Protein AF-A0A653MAL2-F1 (afdb_monomer_lite)

Secondary structure (DSSP, 8-state):
--HHHHHHHHHHHHHHHHHHHHHHHTT-HHHHHHHHHHHHHHHHHHHTT-SS-HHHHHHHHHHHHHHHTT---HHHHHHHHHHHHHHTT-

Structure (mmCIF, N/CA/C/O backbone):
data_AF-A0A653MAL2-F1
#
_entry.id   AF-A0A653MAL2-F1
#
loop_
_atom_site.group_PDB
_atom_site.id
_atom_site.type_symbol
_atom_site.label_atom_id
_atom_site.label_alt_id
_atom_site.label_comp_id
_atom_site.label_asym_id
_atom_site.label_entity_id
_atom_site.label_seq_id
_atom_site.pdbx_PDB_ins_code
_atom_site.Cartn_x
_atom_site.Cartn_y
_atom_site.Cartn_z
_atom_site.occupancy
_atom_site.B_iso_or_equiv
_atom_site.auth_seq_id
_atom_site.auth_comp_id
_atom_site.auth_asym_id
_atom_site.auth_atom_id
_atom_site.pdbx_PDB_model_num
ATOM 1 N N . MET A 1 1 ? 18.150 4.814 -10.124 1.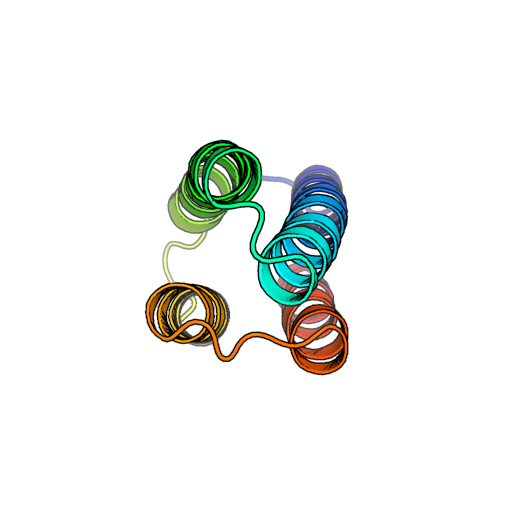00 74.44 1 MET A N 1
ATOM 2 C CA . MET A 1 1 ? 18.126 3.659 -9.193 1.00 74.44 1 MET A CA 1
ATOM 3 C C . MET A 1 1 ? 18.158 2.382 -10.020 1.00 74.44 1 MET A C 1
ATOM 5 O O . MET A 1 1 ? 17.548 2.373 -11.078 1.00 74.44 1 MET A O 1
ATOM 9 N N . GLY A 1 2 ? 18.888 1.342 -9.605 1.00 81.12 2 GLY A N 1
ATOM 10 C CA . GLY A 1 2 ? 18.875 0.061 -10.326 1.00 81.12 2 GLY A CA 1
ATOM 11 C C . GLY A 1 2 ? 17.633 -0.776 -9.997 1.00 81.12 2 GLY A C 1
ATOM 12 O O . GLY A 1 2 ? 17.057 -0.625 -8.922 1.00 81.12 2 GLY A O 1
ATOM 13 N N . TYR A 1 3 ? 17.255 -1.718 -10.868 1.00 82.44 3 TYR A N 1
ATOM 14 C CA . TYR A 1 3 ? 16.088 -2.598 -10.660 1.00 82.44 3 TYR A CA 1
ATOM 15 C C . TYR A 1 3 ? 16.122 -3.370 -9.327 1.00 82.44 3 TYR A C 1
ATOM 17 O O . TYR A 1 3 ? 15.095 -3.582 -8.685 1.00 82.44 3 TYR A O 1
ATOM 25 N N . LYS A 1 4 ? 17.314 -3.771 -8.868 1.00 86.06 4 LYS A N 1
ATOM 26 C CA . LYS A 1 4 ? 17.480 -4.450 -7.575 1.00 86.06 4 LYS A CA 1
ATOM 27 C C . LYS A 1 4 ? 17.041 -3.564 -6.405 1.00 86.06 4 LYS A C 1
ATOM 29 O O . LYS A 1 4 ? 16.331 -4.038 -5.521 1.00 86.06 4 LYS A O 1
ATOM 34 N N . ASP A 1 5 ? 17.444 -2.297 -6.425 1.00 87.44 5 ASP A N 1
ATOM 35 C CA . ASP A 1 5 ? 17.089 -1.324 -5.393 1.00 87.44 5 ASP A CA 1
ATOM 36 C C . ASP A 1 5 ? 15.606 -0.961 -5.492 1.00 87.44 5 ASP A C 1
ATOM 38 O O . ASP A 1 5 ? 14.928 -0.890 -4.471 1.00 87.44 5 ASP A O 1
ATOM 42 N N . TRP A 1 6 ? 15.074 -0.823 -6.712 1.00 88.62 6 TRP A N 1
ATOM 43 C CA . TRP A 1 6 ? 13.641 -0.641 -6.952 1.00 88.62 6 TRP A CA 1
ATOM 44 C C . TRP A 1 6 ? 12.831 -1.756 -6.291 1.00 88.62 6 TRP A C 1
ATOM 46 O O . TRP A 1 6 ? 12.038 -1.509 -5.386 1.00 88.62 6 TRP A O 1
ATOM 56 N N . LYS A 1 7 ? 13.114 -3.012 -6.653 1.00 90.69 7 LYS A N 1
ATOM 57 C CA . LYS A 1 7 ? 12.431 -4.187 -6.107 1.00 90.69 7 LYS A CA 1
ATOM 58 C C . LYS A 1 7 ? 12.544 -4.273 -4.582 1.00 90.69 7 LYS A C 1
ATOM 60 O O . LYS A 1 7 ? 11.603 -4.709 -3.924 1.00 90.69 7 LYS A O 1
ATOM 65 N N . MET A 1 8 ? 13.677 -3.865 -4.011 1.00 92.25 8 MET A N 1
ATOM 66 C CA . MET A 1 8 ? 13.866 -3.844 -2.560 1.00 92.25 8 MET A CA 1
ATOM 67 C C . MET A 1 8 ? 12.984 -2.790 -1.880 1.00 92.25 8 MET A C 1
ATOM 69 O O . MET A 1 8 ? 12.353 -3.095 -0.871 1.00 92.25 8 MET A O 1
ATOM 73 N N . ASN A 1 9 ? 12.872 -1.592 -2.456 1.00 91.94 9 ASN A N 1
ATOM 74 C CA . ASN A 1 9 ? 11.945 -0.571 -1.968 1.00 91.94 9 ASN A CA 1
ATOM 75 C C . ASN A 1 9 ? 10.483 -1.020 -2.110 1.00 91.94 9 ASN A C 1
ATOM 77 O O . ASN A 1 9 ? 9.717 -0.847 -1.166 1.00 91.94 9 ASN A O 1
ATOM 81 N N . ILE A 1 10 ? 10.114 -1.685 -3.216 1.00 93.00 10 ILE A N 1
ATOM 82 C CA . ILE A 1 10 ? 8.760 -2.241 -3.384 1.00 93.00 10 ILE A CA 1
ATOM 83 C C . ILE A 1 10 ? 8.462 -3.358 -2.367 1.00 93.00 10 ILE A C 1
ATOM 85 O O . ILE A 1 10 ? 7.347 -3.478 -1.856 1.00 93.00 10 ILE A O 1
ATOM 89 N N . LYS A 1 11 ? 9.462 -4.162 -1.996 1.00 94.88 11 LYS A N 1
ATOM 90 C CA . LYS A 1 11 ? 9.301 -5.141 -0.916 1.00 94.88 11 LYS A CA 1
ATOM 91 C C . LYS A 1 11 ? 9.008 -4.451 0.422 1.00 94.88 11 LYS A C 1
ATOM 93 O O . LYS A 1 11 ? 8.036 -4.809 1.080 1.00 94.88 11 LYS A O 1
ATOM 98 N N . HIS A 1 12 ? 9.810 -3.456 0.801 1.00 94.88 12 HIS A N 1
ATOM 99 C CA . HIS A 1 12 ? 9.625 -2.744 2.069 1.00 94.88 12 HIS A CA 1
ATOM 100 C C . HIS A 1 12 ? 8.295 -1.986 2.124 1.00 94.88 12 HIS A C 1
ATOM 102 O O . HIS A 1 12 ? 7.597 -2.061 3.131 1.00 94.88 12 HIS A O 1
ATOM 108 N N . ILE A 1 13 ? 7.900 -1.305 1.041 1.00 95.81 13 ILE A N 1
ATOM 109 C CA . ILE A 1 13 ? 6.607 -0.612 1.018 1.00 95.81 13 ILE A CA 1
ATOM 110 C C . ILE A 1 13 ? 5.445 -1.603 1.136 1.00 95.81 13 ILE A C 1
ATOM 112 O O . ILE A 1 13 ? 4.492 -1.321 1.851 1.00 95.81 13 ILE A O 1
ATOM 116 N N . THR A 1 14 ? 5.545 -2.791 0.527 1.00 97.06 14 THR A N 1
ATOM 117 C CA . THR A 1 14 ? 4.532 -3.846 0.692 1.00 97.06 14 THR A CA 1
ATOM 118 C C . THR A 1 14 ? 4.390 -4.238 2.162 1.00 97.06 14 THR A C 1
ATOM 120 O O . THR A 1 14 ? 3.279 -4.270 2.679 1.00 97.06 14 THR A O 1
ATOM 123 N N . GLU A 1 15 ? 5.497 -4.490 2.863 1.00 97.19 15 GLU A N 1
ATOM 124 C CA . GLU A 1 15 ? 5.484 -4.860 4.287 1.00 97.19 15 GLU A CA 1
ATOM 125 C C . GLU A 1 15 ? 4.861 -3.757 5.162 1.00 97.19 15 GLU A C 1
ATOM 127 O O . GLU A 1 15 ? 4.017 -4.038 6.022 1.00 97.19 15 GLU A O 1
ATOM 132 N N . PHE A 1 16 ? 5.219 -2.494 4.914 1.00 97.88 16 PHE A N 1
ATOM 133 C CA . PHE A 1 16 ? 4.669 -1.367 5.666 1.00 97.88 16 PHE A CA 1
ATOM 134 C C . PHE A 1 16 ? 3.197 -1.104 5.365 1.00 97.88 16 PHE A C 1
ATOM 136 O O . PHE A 1 16 ? 2.435 -0.859 6.297 1.00 97.88 16 PHE A O 1
ATOM 143 N N . LEU A 1 17 ? 2.766 -1.208 4.108 1.00 98.12 17 LEU A N 1
ATOM 144 C CA . LEU A 1 17 ? 1.361 -1.055 3.739 1.00 98.12 17 LEU A CA 1
ATOM 145 C C . LEU A 1 17 ? 0.497 -2.173 4.336 1.00 98.12 17 LEU A C 1
ATOM 147 O O . LEU A 1 17 ? -0.563 -1.883 4.880 1.00 98.12 17 LEU A O 1
ATOM 151 N N . MET A 1 18 ? 0.958 -3.429 4.322 1.00 98.00 18 MET A N 1
ATOM 152 C CA . MET A 1 18 ? 0.247 -4.537 4.983 1.00 98.00 18 MET A CA 1
ATOM 153 C C . MET A 1 18 ? 0.098 -4.281 6.490 1.00 98.00 18 MET A C 1
ATOM 155 O O . MET A 1 18 ? -0.982 -4.448 7.057 1.00 98.00 18 MET A O 1
ATOM 159 N N . SER A 1 19 ? 1.170 -3.808 7.132 1.00 98.06 19 SER A N 1
ATOM 160 C CA . SER A 1 19 ? 1.154 -3.446 8.554 1.00 98.06 19 SER A CA 1
ATOM 161 C C . SER A 1 19 ? 0.220 -2.262 8.827 1.00 98.06 19 SER A C 1
ATOM 163 O O . SER A 1 19 ? -0.484 -2.252 9.833 1.00 98.06 19 SER A O 1
ATOM 165 N N . TYR A 1 20 ? 0.161 -1.292 7.911 1.00 98.19 20 TYR A N 1
ATOM 166 C CA . TYR A 1 20 ? -0.716 -0.128 8.013 1.00 98.19 20 TYR A CA 1
ATOM 167 C C . TYR A 1 20 ? -2.186 -0.541 7.943 1.00 98.19 20 TYR A C 1
ATOM 169 O O . TYR A 1 20 ? -2.982 -0.094 8.766 1.00 98.19 20 TYR A O 1
ATOM 177 N N . VAL A 1 21 ? -2.541 -1.437 7.016 1.00 98.00 21 VAL A N 1
ATOM 178 C CA . VAL A 1 21 ? -3.902 -1.985 6.919 1.00 98.00 21 VAL A CA 1
ATOM 179 C C . VAL A 1 21 ? -4.266 -2.741 8.199 1.00 98.00 21 VAL A C 1
ATOM 181 O O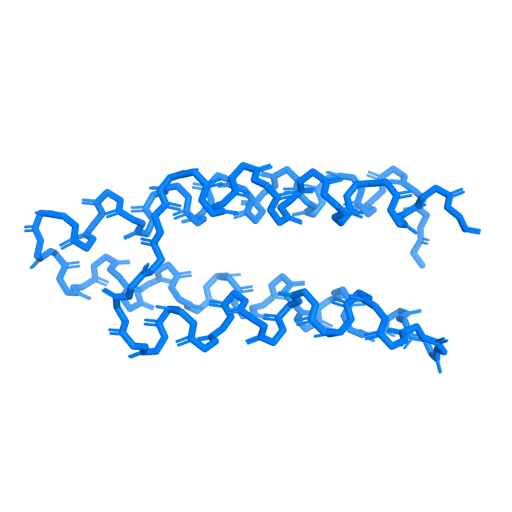 . VAL A 1 21 ? -5.329 -2.500 8.762 1.00 98.00 21 VAL A O 1
ATOM 184 N N . SER A 1 22 ? -3.363 -3.566 8.737 1.00 97.88 22 SER A N 1
ATOM 185 C CA . SER A 1 22 ? -3.585 -4.256 10.019 1.00 97.88 22 SER A CA 1
ATOM 186 C C . SER A 1 22 ? -3.765 -3.280 11.200 1.00 97.88 22 SER A C 1
ATOM 188 O O . SER A 1 22 ? -4.615 -3.483 12.074 1.00 97.88 22 SER A O 1
ATOM 190 N N . ALA A 1 23 ? -2.996 -2.187 11.238 1.00 97.62 23 ALA A N 1
ATOM 191 C CA . ALA A 1 23 ? -3.145 -1.132 12.241 1.00 97.62 23 ALA A CA 1
ATOM 192 C C . ALA A 1 23 ? -4.485 -0.390 12.094 1.00 97.62 23 ALA A C 1
ATOM 194 O O . ALA A 1 23 ? -5.139 -0.083 13.089 1.00 97.62 23 ALA A O 1
ATOM 195 N N . MET A 1 24 ? -4.932 -0.159 10.860 1.00 97.38 24 MET A N 1
ATOM 196 C CA . MET A 1 24 ? -6.226 0.449 10.559 1.00 97.38 24 MET A CA 1
ATOM 197 C C . MET A 1 24 ? -7.395 -0.442 10.995 1.00 97.38 24 MET A C 1
ATOM 199 O O . MET A 1 24 ? -8.305 0.039 11.667 1.00 97.38 24 MET A O 1
ATOM 203 N N . GLU A 1 25 ? -7.347 -1.742 10.686 1.00 96.75 25 GLU A N 1
ATOM 204 C CA . GLU A 1 25 ? -8.357 -2.734 11.091 1.00 96.75 25 GLU A CA 1
ATOM 205 C C . GLU A 1 25 ? -8.470 -2.866 12.620 1.00 96.75 25 GLU A C 1
ATOM 207 O O . GLU A 1 25 ? -9.556 -3.099 13.151 1.00 96.75 25 GLU A O 1
ATOM 212 N N . SER A 1 26 ? -7.363 -2.664 13.340 1.00 97.00 26 SER A N 1
ATOM 213 C CA . SER A 1 26 ? -7.319 -2.654 14.810 1.00 97.00 26 SER A CA 1
ATOM 214 C C . SER A 1 26 ? -7.519 -1.265 15.436 1.00 97.00 26 SER A C 1
ATOM 216 O O . SER A 1 26 ? -7.479 -1.135 16.660 1.00 97.00 26 SER A O 1
ATOM 218 N N . ASN A 1 27 ? -7.757 -0.229 14.622 1.00 96.44 27 ASN A N 1
ATOM 219 C CA . ASN A 1 27 ? -7.890 1.172 15.035 1.00 96.44 27 ASN A CA 1
ATOM 220 C C . ASN A 1 27 ? -6.697 1.696 15.871 1.00 96.44 27 ASN A C 1
ATOM 222 O O . ASN A 1 27 ? -6.854 2.543 16.755 1.00 96.44 27 ASN A O 1
ATOM 226 N N . ASN A 1 28 ? -5.490 1.197 15.596 1.00 97.62 28 ASN A N 1
ATOM 227 C CA . ASN A 1 28 ? -4.251 1.628 16.234 1.00 97.62 28 ASN A CA 1
ATOM 228 C C . ASN A 1 28 ? -3.687 2.881 15.541 1.00 97.62 28 ASN A C 1
ATOM 230 O O . ASN A 1 28 ? -2.839 2.805 14.652 1.00 97.62 28 ASN A O 1
ATOM 234 N N . VAL A 1 29 ? -4.176 4.051 15.956 1.00 96.19 29 VAL A N 1
ATOM 235 C CA . VAL A 1 29 ? -3.848 5.349 15.340 1.00 96.19 29 VAL A CA 1
ATOM 236 C C . VAL A 1 29 ? -2.358 5.704 15.432 1.00 96.19 29 VAL A C 1
ATOM 238 O O . VAL A 1 29 ? -1.811 6.262 14.484 1.00 96.19 29 VAL A O 1
ATOM 241 N N . GLU A 1 30 ? -1.694 5.382 16.545 1.00 97.06 30 GLU A N 1
ATOM 242 C CA . GLU A 1 30 ? -0.267 5.684 16.737 1.00 97.06 30 GLU A CA 1
ATOM 243 C C . GLU A 1 30 ? 0.599 4.915 15.734 1.00 97.06 30 GLU A C 1
ATOM 245 O O . GLU A 1 30 ? 1.450 5.495 15.057 1.00 97.06 30 GLU A O 1
ATOM 250 N N . GLU A 1 31 ? 0.319 3.621 15.571 1.00 96.75 31 GLU A N 1
ATOM 251 C CA . GLU A 1 31 ? 1.029 2.778 14.613 1.00 96.75 31 GLU A CA 1
ATOM 252 C C . GLU A 1 31 ? 0.732 3.191 13.165 1.00 96.75 31 GLU A C 1
ATOM 254 O O . GLU A 1 31 ? 1.644 3.226 12.339 1.00 96.75 31 GLU A O 1
ATOM 259 N N . MET A 1 32 ? -0.512 3.583 12.856 1.00 97.12 32 MET A N 1
ATOM 260 C CA . MET A 1 32 ? -0.865 4.123 11.538 1.00 97.12 32 MET A CA 1
ATOM 261 C C . MET A 1 32 ? -0.043 5.369 11.185 1.00 97.12 32 MET A C 1
ATOM 263 O O . MET A 1 32 ? 0.475 5.456 10.072 1.00 97.12 32 MET A O 1
ATOM 267 N N . GLU A 1 33 ? 0.087 6.331 12.103 1.00 96.00 33 GLU A N 1
ATOM 268 C CA . GLU A 1 33 ? 0.854 7.557 11.845 1.00 96.00 33 GLU A CA 1
ATOM 269 C C . GLU A 1 33 ? 2.354 7.281 11.722 1.00 96.00 33 GLU A C 1
ATOM 271 O O . GLU A 1 33 ? 3.002 7.818 10.822 1.00 96.00 33 GLU A O 1
ATOM 276 N N . ARG A 1 34 ? 2.907 6.386 12.552 1.00 97.38 34 ARG A N 1
ATOM 277 C CA . ARG A 1 34 ? 4.306 5.951 12.430 1.00 97.38 34 ARG A CA 1
ATOM 278 C C . ARG A 1 34 ? 4.573 5.316 11.064 1.00 97.38 34 ARG A C 1
ATOM 280 O O . ARG A 1 34 ? 5.512 5.708 10.375 1.00 97.38 34 ARG A O 1
ATOM 287 N N . LEU A 1 35 ? 3.736 4.363 10.653 1.00 97.69 35 LEU A N 1
ATOM 288 C CA . LEU A 1 35 ? 3.872 3.662 9.374 1.00 97.69 35 LEU A CA 1
ATOM 289 C C . LEU A 1 35 ? 3.686 4.598 8.180 1.00 97.69 35 LEU A C 1
ATOM 291 O O . LEU A 1 35 ? 4.403 4.470 7.191 1.00 97.69 35 LEU A O 1
ATOM 295 N N . LYS A 1 36 ? 2.773 5.570 8.274 1.00 96.19 36 LYS A N 1
ATOM 296 C CA . LYS A 1 36 ? 2.566 6.581 7.233 1.00 96.19 36 LYS A CA 1
ATOM 297 C C . LYS A 1 36 ? 3.846 7.363 6.931 1.00 96.19 36 LYS A C 1
ATOM 299 O O . LYS A 1 36 ? 4.133 7.594 5.761 1.00 96.19 36 LYS A O 1
ATOM 304 N N . GLN A 1 37 ? 4.626 7.735 7.947 1.00 95.69 37 GLN A N 1
ATOM 305 C CA . GLN A 1 37 ? 5.904 8.427 7.736 1.00 95.69 37 GLN A CA 1
ATOM 306 C C . GLN A 1 37 ? 6.913 7.545 6.987 1.00 95.69 37 GLN A C 1
ATOM 308 O O . GLN A 1 37 ? 7.518 7.993 6.016 1.00 95.69 37 GLN A O 1
ATOM 313 N N . GLU A 1 38 ? 7.052 6.276 7.382 1.00 96.19 38 GLU A N 1
ATOM 314 C CA . GLU A 1 38 ? 7.953 5.322 6.713 1.00 96.19 38 GLU A CA 1
ATOM 315 C C . GLU A 1 38 ? 7.552 5.081 5.250 1.00 96.19 38 GLU A C 1
ATOM 317 O O . GLU A 1 38 ? 8.398 5.052 4.355 1.00 96.19 38 GLU A O 1
ATOM 322 N N . ILE A 1 39 ? 6.248 4.961 4.995 1.00 96.62 39 ILE A N 1
ATOM 323 C CA . ILE A 1 39 ? 5.674 4.804 3.656 1.00 96.62 39 ILE A CA 1
ATOM 324 C C . ILE A 1 39 ? 6.019 6.004 2.767 1.00 96.62 39 ILE A C 1
ATOM 326 O O . ILE A 1 39 ? 6.534 5.818 1.663 1.00 96.62 39 ILE A O 1
ATOM 330 N N . LEU A 1 40 ? 5.794 7.227 3.258 1.00 94.31 40 LEU A N 1
ATOM 331 C CA . LEU A 1 40 ? 6.084 8.455 2.512 1.00 94.31 40 LEU A CA 1
ATOM 332 C C . LEU A 1 40 ? 7.572 8.574 2.162 1.00 94.31 40 LEU A C 1
ATOM 334 O O . LEU A 1 40 ? 7.906 8.881 1.022 1.00 94.31 40 LEU A O 1
ATOM 338 N N . LEU A 1 41 ? 8.470 8.228 3.089 1.00 93.31 41 LEU A N 1
ATOM 339 C CA . LEU A 1 41 ? 9.915 8.247 2.835 1.00 93.31 41 LEU A CA 1
ATOM 340 C C . LEU A 1 41 ? 10.341 7.284 1.720 1.00 93.31 41 LEU A C 1
ATOM 342 O O . LEU A 1 41 ? 11.298 7.564 0.993 1.00 93.31 41 LEU A O 1
ATOM 346 N N . ILE A 1 42 ? 9.676 6.134 1.584 1.00 91.88 42 ILE A N 1
ATOM 347 C CA . ILE A 1 42 ? 9.951 5.208 0.481 1.00 91.88 42 ILE A CA 1
ATOM 348 C C . ILE A 1 42 ? 9.379 5.755 -0.827 1.00 91.88 42 ILE A C 1
ATOM 350 O O . ILE A 1 42 ? 10.069 5.694 -1.844 1.00 91.88 42 ILE A O 1
ATOM 354 N N . PHE A 1 43 ? 8.169 6.319 -0.816 1.00 90.75 43 PHE A N 1
ATOM 355 C CA . PHE A 1 43 ? 7.593 6.926 -2.015 1.00 90.75 43 PHE A CA 1
ATOM 356 C C . PHE A 1 43 ? 8.411 8.110 -2.527 1.00 90.75 43 PHE A C 1
ATOM 358 O O . PHE A 1 43 ? 8.681 8.155 -3.723 1.00 90.75 43 PHE A O 1
ATOM 365 N N . ASP A 1 44 ? 8.926 8.981 -1.658 1.00 88.06 44 ASP A N 1
ATOM 366 C CA . ASP A 1 44 ? 9.827 10.072 -2.057 1.00 88.06 44 ASP A CA 1
ATOM 367 C C . ASP A 1 44 ? 11.077 9.546 -2.782 1.00 88.06 44 ASP A C 1
ATOM 369 O O . ASP A 1 44 ? 11.516 10.094 -3.798 1.00 88.06 44 ASP A O 1
ATOM 373 N N . ARG A 1 45 ? 11.642 8.428 -2.300 1.00 86.25 45 ARG A N 1
ATOM 374 C CA . ARG A 1 45 ? 12.775 7.768 -2.967 1.00 86.25 45 ARG A CA 1
ATOM 375 C C . ARG A 1 45 ? 12.384 7.228 -4.336 1.00 86.25 45 ARG A C 1
ATOM 377 O O . ARG A 1 45 ? 13.186 7.351 -5.257 1.00 86.25 45 ARG A O 1
ATOM 384 N N . LEU A 1 46 ? 11.196 6.643 -4.475 1.00 83.50 46 LEU A N 1
ATOM 385 C CA . LEU A 1 46 ? 10.701 6.123 -5.752 1.00 83.50 46 LEU A CA 1
ATOM 386 C C . LEU A 1 46 ? 10.426 7.266 -6.749 1.00 83.50 46 LEU A C 1
ATOM 388 O O . LEU A 1 46 ? 10.916 7.195 -7.874 1.00 83.50 46 LEU A O 1
ATOM 392 N N . HIS A 1 47 ? 9.773 8.350 -6.315 1.00 76.69 47 HIS A N 1
ATOM 393 C CA . HIS A 1 47 ? 9.491 9.541 -7.130 1.00 76.69 47 HIS A CA 1
ATOM 394 C C . HIS A 1 47 ? 10.750 10.251 -7.631 1.00 76.69 47 HIS A C 1
ATOM 396 O O . HIS A 1 47 ? 10.798 10.692 -8.77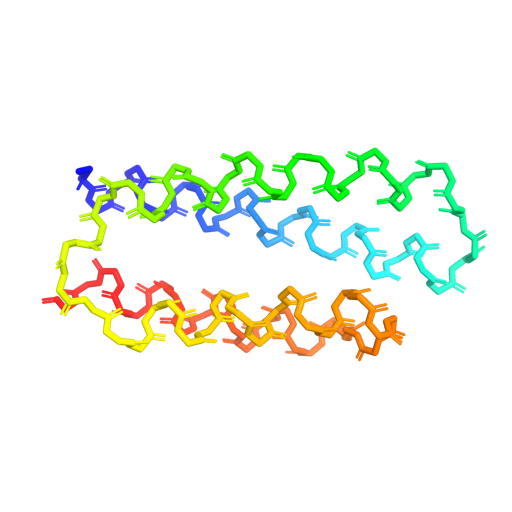5 1.00 76.69 47 HIS A O 1
ATOM 402 N N . SER A 1 48 ? 11.804 10.331 -6.810 1.00 69.06 48 SER A N 1
ATOM 403 C CA . SER A 1 48 ? 13.058 11.005 -7.190 1.00 69.06 48 SER A CA 1
ATOM 404 C C . SER A 1 48 ? 13.770 10.392 -8.408 1.00 69.06 48 SER A C 1
ATOM 406 O O . SER A 1 48 ? 14.727 10.969 -8.926 1.00 69.06 48 SER A O 1
ATOM 408 N N . VAL A 1 49 ? 13.331 9.211 -8.855 1.00 64.12 49 VAL A N 1
ATOM 409 C CA . VAL A 1 49 ? 13.954 8.439 -9.934 1.00 64.12 49 VAL A CA 1
ATOM 410 C C . VAL A 1 49 ? 13.071 8.369 -11.183 1.00 64.12 49 VAL A C 1
ATOM 412 O O . VAL A 1 49 ? 13.586 8.127 -12.272 1.00 64.12 49 VAL A O 1
ATOM 415 N N . THR A 1 50 ? 11.763 8.587 -11.058 1.00 59.03 50 THR A N 1
ATOM 416 C CA . THR A 1 50 ? 10.804 8.489 -12.164 1.00 59.03 50 THR A CA 1
ATOM 417 C C . THR A 1 50 ? 10.668 9.850 -12.842 1.00 59.03 50 THR A C 1
ATOM 419 O O . THR A 1 50 ? 9.796 10.636 -12.487 1.00 59.03 50 THR A O 1
ATOM 422 N N . SER A 1 51 ? 11.553 10.178 -13.790 1.00 51.12 51 SER A N 1
ATOM 423 C CA . SER A 1 51 ? 11.489 11.473 -14.486 1.00 51.12 51 SER A CA 1
ATOM 424 C C . SER A 1 51 ? 10.398 11.558 -15.565 1.00 51.12 51 SER A C 1
ATOM 426 O O . SER A 1 51 ? 10.143 12.662 -16.031 1.00 51.12 51 SER A O 1
ATOM 428 N N . GLU A 1 52 ? 9.758 10.447 -15.966 1.00 55.16 52 GLU A N 1
ATOM 429 C CA . GLU A 1 52 ? 8.818 10.405 -17.110 1.00 55.16 52 GLU A CA 1
ATOM 430 C C . GLU A 1 52 ? 7.720 9.304 -17.037 1.00 55.16 52 GLU A C 1
ATOM 432 O O . GLU A 1 52 ? 7.261 8.834 -18.072 1.00 55.16 52 GLU A O 1
ATOM 437 N N . GLU A 1 53 ? 7.256 8.854 -15.862 1.00 61.69 53 GLU A N 1
ATOM 438 C CA . GLU A 1 53 ? 6.320 7.704 -15.792 1.00 61.69 53 GLU A CA 1
ATOM 439 C C . GLU A 1 53 ? 5.003 8.027 -15.079 1.00 61.69 53 GLU A C 1
ATOM 441 O O . GLU A 1 53 ? 4.895 7.883 -13.859 1.00 61.69 53 GLU A O 1
ATOM 446 N N . SER A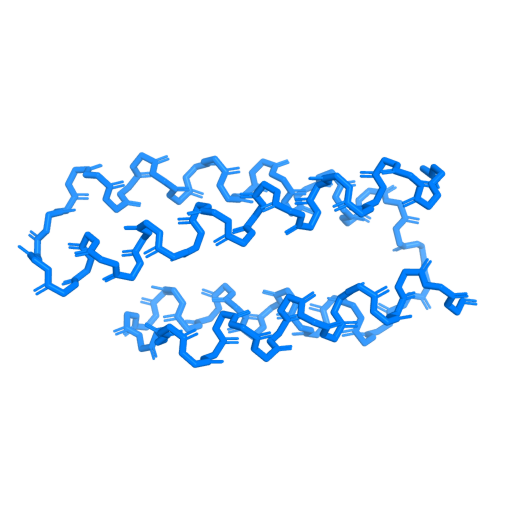 1 54 ? 3.986 8.400 -15.868 1.00 77.38 54 SER A N 1
ATOM 447 C CA . SER A 1 54 ? 2.619 8.661 -15.392 1.00 77.38 54 SER A CA 1
ATOM 448 C C . SER A 1 54 ? 2.055 7.512 -14.565 1.00 77.38 54 SER A C 1
ATOM 450 O O . SER A 1 54 ? 1.402 7.750 -13.556 1.00 77.38 54 SER A O 1
ATOM 452 N N . ASP A 1 55 ? 2.350 6.272 -14.953 1.00 84.25 55 ASP A N 1
ATOM 453 C CA . ASP A 1 55 ? 1.657 5.096 -14.424 1.00 84.25 55 ASP A CA 1
ATOM 454 C C . ASP A 1 55 ? 2.162 4.717 -13.022 1.00 84.25 55 ASP A C 1
ATOM 456 O O . ASP A 1 55 ? 1.384 4.336 -12.147 1.00 84.25 55 ASP A O 1
ATOM 460 N N . LYS A 1 56 ? 3.470 4.870 -12.758 1.00 86.94 56 LYS A N 1
ATOM 461 C CA . LYS A 1 56 ? 4.048 4.631 -11.421 1.00 86.94 56 LYS A CA 1
ATOM 462 C C . LYS A 1 56 ? 3.563 5.678 -10.429 1.00 86.94 56 LYS A C 1
ATOM 464 O O . LYS A 1 56 ? 3.198 5.341 -9.304 1.00 86.94 56 LYS A O 1
ATOM 469 N N . GLU A 1 57 ? 3.561 6.939 -10.852 1.00 87.12 57 GLU A N 1
ATOM 470 C CA . GLU A 1 57 ? 3.059 8.051 -10.052 1.00 87.12 57 GLU A CA 1
ATOM 471 C C . GLU A 1 57 ? 1.551 7.922 -9.800 1.00 87.12 57 GLU A C 1
ATOM 473 O O . GLU A 1 57 ? 1.104 8.137 -8.675 1.00 87.12 57 GLU A O 1
ATOM 478 N N . GLU A 1 58 ? 0.773 7.482 -10.790 1.00 90.00 58 GLU A N 1
ATOM 479 C CA . GLU A 1 58 ? -0.653 7.193 -10.629 1.00 90.00 58 GLU A CA 1
ATOM 480 C C . GLU A 1 58 ? -0.897 6.114 -9.567 1.00 90.00 58 GLU A C 1
ATOM 482 O O . GLU A 1 58 ? -1.691 6.332 -8.650 1.00 90.00 58 GLU A O 1
ATOM 487 N N . ILE A 1 59 ? -0.171 4.992 -9.612 1.00 92.38 59 ILE A N 1
ATOM 488 C CA . ILE A 1 59 ? -0.309 3.931 -8.602 1.00 92.38 59 ILE A CA 1
ATOM 489 C C . ILE A 1 59 ? 0.050 4.443 -7.203 1.00 92.38 59 ILE A C 1
ATOM 491 O O . ILE A 1 59 ? -0.680 4.178 -6.244 1.00 92.38 59 ILE A O 1
ATOM 495 N N . ILE A 1 60 ? 1.147 5.196 -7.064 1.00 92.19 60 ILE A N 1
ATOM 496 C CA . ILE A 1 60 ? 1.539 5.776 -5.771 1.00 92.19 60 ILE A CA 1
ATOM 497 C C . ILE A 1 60 ? 0.446 6.723 -5.257 1.00 92.19 60 ILE A C 1
ATOM 499 O O . ILE A 1 60 ? 0.038 6.620 -4.098 1.00 92.19 60 ILE A O 1
ATOM 503 N N . ASN A 1 61 ? -0.091 7.587 -6.120 1.00 92.19 61 ASN A N 1
ATOM 504 C CA . ASN A 1 61 ? -1.170 8.507 -5.769 1.00 92.19 61 ASN A CA 1
ATOM 505 C C . ASN A 1 61 ? -2.449 7.772 -5.344 1.00 92.19 61 ASN A C 1
ATOM 507 O O . ASN A 1 61 ? -3.087 8.178 -4.372 1.00 92.19 61 ASN A O 1
ATOM 511 N N . ILE A 1 62 ? -2.802 6.665 -6.005 1.00 95.31 62 ILE A N 1
ATOM 512 C CA . ILE A 1 62 ? -3.942 5.825 -5.613 1.00 95.31 62 ILE A CA 1
ATOM 513 C C . ILE A 1 62 ? -3.729 5.230 -4.216 1.00 95.31 62 ILE A C 1
ATOM 515 O O . ILE A 1 62 ? -4.648 5.261 -3.391 1.00 95.31 62 ILE A O 1
ATOM 519 N N . ILE A 1 63 ? -2.528 4.719 -3.920 1.00 96.38 63 ILE A N 1
ATOM 520 C CA . ILE A 1 63 ? -2.205 4.193 -2.585 1.00 96.38 63 ILE A CA 1
ATOM 521 C C . ILE A 1 63 ? -2.342 5.303 -1.535 1.00 96.38 63 ILE A C 1
ATOM 523 O O . ILE A 1 63 ? -3.010 5.105 -0.519 1.00 96.38 63 ILE A O 1
ATOM 527 N N . LEU A 1 64 ? -1.752 6.475 -1.782 1.00 95.50 64 LEU A N 1
ATOM 528 C CA . LEU A 1 64 ? -1.797 7.615 -0.862 1.00 95.50 64 LEU A CA 1
ATOM 529 C C . LEU A 1 64 ? -3.227 8.103 -0.607 1.00 95.50 64 LEU A C 1
ATOM 531 O O . LEU A 1 64 ? -3.591 8.347 0.546 1.00 95.50 64 LEU A O 1
ATOM 535 N N . LEU A 1 65 ? -4.051 8.185 -1.654 1.00 96.50 65 LEU A N 1
ATOM 536 C CA . LEU A 1 65 ? -5.459 8.553 -1.540 1.00 96.50 65 LEU A CA 1
ATOM 537 C C . LEU A 1 65 ? -6.223 7.545 -0.672 1.00 96.50 65 LEU A C 1
ATOM 539 O O . LEU A 1 65 ? -6.880 7.934 0.291 1.00 96.50 65 LEU A O 1
ATOM 543 N N . LYS A 1 66 ? -6.071 6.243 -0.938 1.00 97.69 66 LYS A N 1
ATOM 544 C CA . LYS A 1 66 ? -6.713 5.181 -0.144 1.00 97.69 66 LYS A CA 1
ATOM 545 C C . LYS A 1 66 ? -6.246 5.157 1.312 1.00 97.69 66 LYS A C 1
ATOM 547 O O . LYS A 1 66 ? -7.037 4.852 2.204 1.00 97.69 66 LYS A O 1
ATOM 552 N N . MET A 1 67 ? -4.985 5.493 1.584 1.00 96.25 67 MET A N 1
ATOM 553 C CA . MET A 1 67 ? -4.497 5.674 2.957 1.00 96.25 67 MET A CA 1
ATOM 554 C C . MET A 1 67 ? -5.162 6.874 3.635 1.00 96.25 67 MET A C 1
ATOM 556 O O . MET A 1 67 ? -5.610 6.769 4.775 1.00 96.25 67 MET A O 1
ATOM 560 N N . GLN A 1 68 ? -5.258 8.011 2.942 1.00 95.12 68 GLN A N 1
ATOM 561 C CA . GLN A 1 68 ? -5.909 9.212 3.464 1.00 95.12 68 GLN A CA 1
ATOM 562 C C . GLN A 1 68 ? -7.394 8.970 3.768 1.00 95.12 68 GLN A C 1
ATOM 564 O O . GLN A 1 68 ? -7.889 9.399 4.810 1.00 95.12 68 GLN A O 1
ATOM 569 N N . GLU A 1 69 ? -8.087 8.257 2.884 1.00 96.56 69 GLU A N 1
ATOM 570 C CA . GLU A 1 69 ? -9.496 7.890 3.036 1.00 96.56 69 GLU A CA 1
ATOM 571 C C . GLU A 1 69 ? -9.719 6.730 4.017 1.00 96.56 69 GLU A C 1
ATOM 573 O O . GLU A 1 69 ? -10.862 6.450 4.375 1.00 96.56 69 GLU A O 1
ATOM 578 N N . LYS A 1 70 ? -8.647 6.068 4.478 1.00 94.88 70 LYS A N 1
ATOM 579 C CA . LYS A 1 70 ? -8.702 4.846 5.297 1.00 94.88 70 LYS A CA 1
ATOM 580 C C . LYS A 1 70 ? -9.518 3.727 4.629 1.00 94.88 70 LYS A C 1
ATOM 582 O O . LYS A 1 70 ? -10.277 3.013 5.280 1.00 94.88 70 LYS A O 1
ATOM 587 N N . THR A 1 71 ? -9.364 3.590 3.314 1.00 97.19 71 THR A N 1
ATOM 588 C CA . THR A 1 71 ? -10.041 2.595 2.464 1.00 97.19 71 THR A CA 1
ATOM 589 C C . THR A 1 71 ? -9.076 1.575 1.857 1.00 97.19 71 THR A C 1
ATOM 591 O O . THR A 1 71 ? -9.503 0.696 1.109 1.00 97.19 71 THR A O 1
ATOM 594 N N . LEU A 1 72 ? -7.776 1.673 2.163 1.00 97.62 72 LEU A N 1
ATOM 595 C CA . LEU A 1 72 ? -6.759 0.741 1.683 1.00 97.62 72 LEU A CA 1
ATOM 596 C C . LEU A 1 72 ? -6.962 -0.658 2.286 1.00 97.62 72 LEU A C 1
ATOM 598 O O . LEU A 1 72 ? -7.026 -0.810 3.503 1.00 97.62 72 LEU A O 1
ATOM 602 N N . THR A 1 73 ? -7.009 -1.685 1.440 1.00 97.88 73 THR A N 1
ATOM 603 C CA . THR A 1 73 ? -7.159 -3.087 1.860 1.00 97.88 73 THR A CA 1
ATOM 604 C C . THR A 1 73 ? -5.906 -3.915 1.579 1.00 97.88 73 THR A C 1
ATOM 606 O O . THR A 1 73 ? -5.086 -3.563 0.736 1.00 97.88 73 THR A O 1
ATOM 609 N N . HIS A 1 74 ? -5.780 -5.082 2.216 1.00 97.31 74 HIS A N 1
ATOM 610 C CA . HIS A 1 74 ? -4.705 -6.037 1.919 1.00 97.31 74 HIS A CA 1
ATOM 611 C C . HIS A 1 74 ? -4.676 -6.459 0.432 1.00 97.31 74 HIS A C 1
ATOM 613 O O . HIS A 1 74 ? -3.605 -6.679 -0.133 1.00 97.31 74 HIS A O 1
ATOM 619 N N . PHE A 1 75 ? -5.844 -6.537 -0.217 1.00 97.31 75 PHE A N 1
ATOM 620 C CA . PHE A 1 75 ? -5.953 -6.841 -1.646 1.00 97.31 75 PHE A CA 1
ATOM 621 C C . PHE A 1 75 ? -5.422 -5.699 -2.524 1.00 97.31 75 PHE A C 1
ATOM 623 O O . PHE A 1 75 ? -4.681 -5.950 -3.476 1.00 97.31 75 PHE A O 1
ATOM 630 N N . ASP A 1 76 ? -5.758 -4.453 -2.179 1.00 97.50 76 ASP A N 1
ATOM 631 C CA . ASP A 1 76 ? -5.228 -3.268 -2.861 1.00 97.50 76 ASP A CA 1
ATOM 632 C C . ASP A 1 76 ? -3.701 -3.236 -2.786 1.00 97.50 76 ASP A C 1
ATOM 634 O O . ASP A 1 76 ? -3.036 -3.037 -3.799 1.00 97.50 76 ASP A O 1
ATOM 638 N N . VAL A 1 77 ? -3.140 -3.492 -1.598 1.00 97.31 77 VAL A N 1
ATOM 639 C CA . VAL A 1 77 ? -1.687 -3.523 -1.394 1.00 97.31 77 VAL A CA 1
ATOM 640 C C . VAL A 1 77 ? -1.035 -4.545 -2.317 1.00 97.31 77 VAL A C 1
ATOM 642 O O . VAL A 1 77 ? -0.110 -4.190 -3.039 1.00 97.31 77 VAL A O 1
ATOM 645 N N . ALA A 1 78 ? -1.531 -5.784 -2.338 1.00 96.25 78 ALA A N 1
ATOM 646 C CA . ALA A 1 78 ? -0.980 -6.830 -3.197 1.00 96.25 78 ALA A CA 1
ATOM 647 C C . ALA A 1 78 ? -1.061 -6.473 -4.691 1.00 96.25 78 ALA A C 1
ATOM 649 O O . ALA A 1 78 ? -0.127 -6.762 -5.437 1.00 96.25 78 ALA A O 1
ATOM 650 N N . THR A 1 79 ? -2.156 -5.838 -5.114 1.00 96.38 79 THR A N 1
ATOM 651 C CA . THR A 1 79 ? -2.373 -5.427 -6.508 1.00 96.38 79 THR A CA 1
ATOM 652 C C . THR A 1 79 ? -1.401 -4.315 -6.901 1.00 96.38 79 THR A C 1
ATOM 654 O O . THR A 1 79 ? -0.576 -4.490 -7.793 1.00 96.38 79 THR A O 1
ATOM 657 N N . TY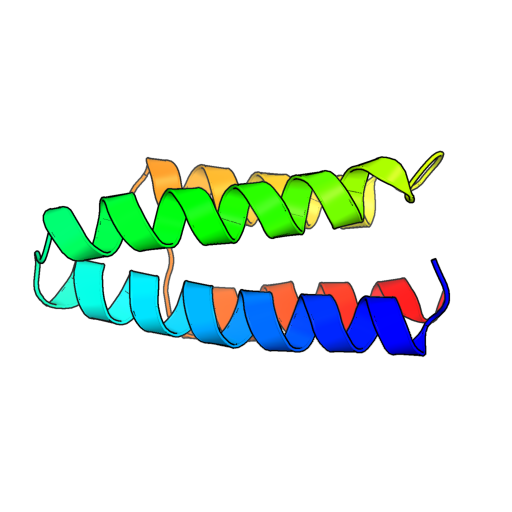R A 1 80 ? -1.418 -3.199 -6.173 1.00 95.31 80 TYR A N 1
ATOM 658 C CA . TYR A 1 80 ? -0.638 -2.019 -6.533 1.00 95.31 80 TYR A CA 1
ATOM 659 C C . TYR A 1 80 ? 0.868 -2.228 -6.391 1.00 95.31 80 TYR A C 1
ATOM 661 O O . TYR A 1 80 ? 1.641 -1.736 -7.213 1.00 95.31 80 TYR A O 1
ATOM 669 N N . THR A 1 81 ? 1.327 -2.977 -5.383 1.00 94.38 81 THR A N 1
ATOM 670 C CA . THR A 1 81 ? 2.765 -3.246 -5.269 1.00 94.38 81 THR A CA 1
ATOM 671 C C . THR A 1 81 ? 3.246 -4.237 -6.322 1.00 94.38 81 THR A C 1
ATOM 673 O O . THR A 1 81 ? 4.383 -4.113 -6.775 1.00 94.38 81 THR A O 1
ATOM 676 N N . MET A 1 82 ? 2.399 -5.163 -6.787 1.00 93.56 82 MET A N 1
ATOM 677 C CA . MET A 1 82 ? 2.707 -6.008 -7.944 1.00 93.56 82 MET A CA 1
ATOM 678 C C . MET A 1 82 ? 2.846 -5.177 -9.224 1.00 93.56 82 MET A C 1
ATOM 680 O O . MET A 1 82 ? 3.835 -5.352 -9.941 1.00 93.56 82 MET A O 1
ATOM 684 N N . ASP A 1 83 ? 1.932 -4.238 -9.469 1.00 92.88 83 ASP A N 1
ATOM 685 C CA . ASP A 1 83 ? 2.003 -3.335 -10.622 1.00 92.88 83 ASP A CA 1
ATOM 686 C C . ASP A 1 83 ? 3.290 -2.494 -10.593 1.00 92.88 83 ASP A C 1
ATOM 688 O O . ASP A 1 83 ? 4.010 -2.414 -11.590 1.00 92.88 83 ASP A O 1
ATOM 692 N N . LEU A 1 84 ? 3.677 -1.975 -9.421 1.00 90.56 84 LEU A N 1
ATOM 693 C CA . LEU A 1 84 ? 4.953 -1.272 -9.251 1.00 90.56 84 LEU A CA 1
ATOM 694 C C . LEU A 1 84 ? 6.174 -2.164 -9.530 1.00 90.56 84 LEU A C 1
ATOM 696 O O . LEU A 1 84 ? 7.176 -1.682 -10.062 1.00 90.56 84 LEU A O 1
ATOM 700 N N . VAL A 1 85 ? 6.136 -3.461 -9.196 1.00 90.81 85 VAL A N 1
ATOM 701 C CA . VAL A 1 85 ? 7.219 -4.390 -9.577 1.00 90.81 85 VAL A CA 1
ATOM 702 C C . VAL A 1 85 ? 7.299 -4.534 -11.097 1.00 90.81 85 VAL A C 1
ATOM 704 O O . VAL A 1 85 ? 8.406 -4.488 -11.634 1.00 90.81 85 VAL A O 1
ATOM 707 N N . ILE A 1 86 ? 6.158 -4.703 -11.774 1.00 87.94 86 ILE A N 1
ATOM 708 C CA . ILE A 1 86 ? 6.084 -4.893 -13.232 1.00 87.94 86 ILE A CA 1
ATOM 709 C C . ILE A 1 86 ? 6.617 -3.658 -13.960 1.00 87.94 86 ILE A C 1
ATOM 711 O O . ILE A 1 86 ? 7.496 -3.787 -14.810 1.00 87.94 86 ILE A O 1
ATOM 715 N N . LEU A 1 87 ? 6.162 -2.467 -13.570 1.00 84.19 87 LEU A N 1
ATOM 716 C CA . LEU A 1 87 ? 6.606 -1.203 -14.162 1.00 84.19 87 LEU A CA 1
ATOM 717 C C . LEU A 1 87 ? 8.082 -0.897 -13.862 1.00 84.19 87 LEU A C 1
ATOM 719 O O . LEU A 1 87 ? 8.734 -0.149 -14.578 1.00 84.19 87 LEU A O 1
ATOM 723 N N . GLY A 1 88 ? 8.658 -1.471 -12.804 1.00 76.38 88 GLY A N 1
ATOM 724 C CA . GLY A 1 88 ? 10.099 -1.378 -12.555 1.00 76.38 88 GLY A CA 1
ATOM 725 C C . GLY A 1 88 ? 10.969 -2.117 -13.578 1.00 76.38 88 GLY A C 1
ATOM 726 O O . GLY A 1 88 ? 12.187 -1.940 -13.562 1.00 76.38 88 GLY A O 1
ATOM 727 N N . TYR A 1 89 ? 10.371 -2.986 -14.401 1.00 64.38 89 TYR A N 1
ATOM 728 C CA . TYR A 1 89 ? 11.051 -3.796 -15.415 1.00 64.38 89 TYR A CA 1
ATOM 729 C C . TYR A 1 89 ? 10.954 -3.209 -16.834 1.00 64.38 89 TYR A C 1
ATOM 731 O O . TYR A 1 89 ? 11.758 -3.589 -1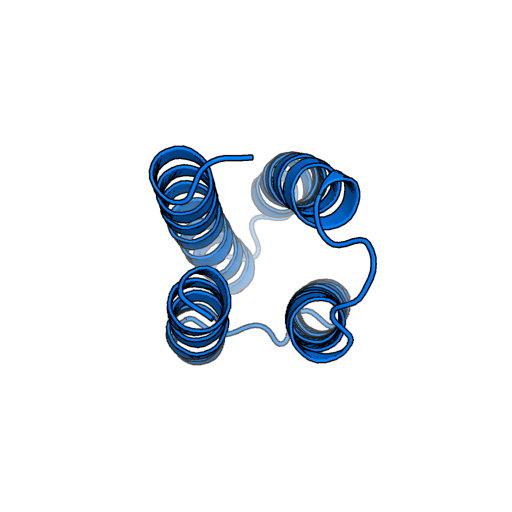7.688 1.00 64.38 89 TYR A O 1
ATOM 739 N N . SER A 1 90 ? 9.973 -2.336 -17.083 1.00 59.31 90 SER A N 1
ATOM 740 C CA . SER A 1 90 ? 9.805 -1.567 -18.327 1.00 59.31 90 SER A CA 1
ATOM 741 C C . SER A 1 90 ? 10.739 -0.367 -18.375 1.00 59.31 90 SER A C 1
ATOM 743 O O . SER A 1 90 ? 11.264 -0.108 -19.479 1.00 59.31 90 SER A O 1
#

Radius of gyration: 12.57 Å; chains: 1; bounding box: 29×18×35 Å

Sequence (90 aa):
MGYKDWKMNIKHITEFLMSYVSAMESNNVEEMERLKQEILLIFDRLHSVTSEESDKEEIINIILLKMQEKTLTHFDVATYTMDLVILGYS

pLDDT: mean 90.17, std 10.87, range [51.12, 98.19]

Foldseek 3Di:
DALVVLLVLLVVLLVLLQQLLVCLVVVVVVSNVVSVVVNVVSVVVVVVPCPDDPVLVVLSVVSVVCSVVVNDDNVSSVVSSVVSNVVSVD